Protein AF-A0A9D4N3Z1-F1 (afdb_monomer)

pLDDT: mean 86.21, std 9.45, range [45.78, 94.06]

Structure (mmCIF, N/CA/C/O backbone):
data_AF-A0A9D4N3Z1-F1
#
_entry.id   AF-A0A9D4N3Z1-F1
#
loop_
_atom_site.group_PDB
_atom_site.id
_atom_site.type_symbol
_atom_site.label_atom_id
_atom_site.label_alt_id
_atom_site.label_comp_id
_atom_site.label_asym_id
_atom_site.label_entity_id
_atom_site.label_seq_id
_atom_site.pdbx_PDB_ins_code
_atom_site.Cartn_x
_atom_site.Cartn_y
_atom_site.Cartn_z
_atom_site.occupancy
_atom_site.B_iso_or_equiv
_atom_site.auth_seq_id
_atom_site.auth_comp_id
_atom_site.auth_asym_id
_atom_site.auth_atom_id
_atom_site.pdbx_PDB_model_num
ATOM 1 N N . MET A 1 1 ? 3.192 12.511 23.320 1.00 45.78 1 MET A N 1
ATOM 2 C CA . MET A 1 1 ? 2.619 12.238 21.985 1.00 45.78 1 MET A CA 1
ATOM 3 C C . MET A 1 1 ? 2.889 10.788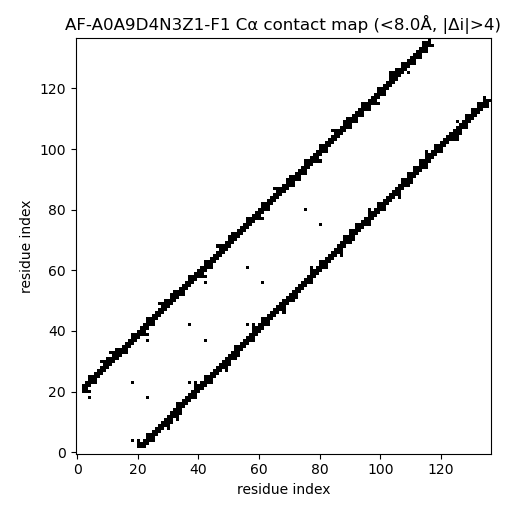 21.667 1.00 45.78 1 MET A C 1
ATOM 5 O O . MET A 1 1 ? 4.053 10.417 21.577 1.00 45.78 1 MET A O 1
ATOM 9 N N . ASP A 1 2 ? 1.847 9.969 21.579 1.00 51.03 2 ASP A N 1
ATOM 10 C CA . ASP A 1 2 ? 2.015 8.572 21.196 1.00 51.03 2 ASP A CA 1
ATOM 11 C C . ASP A 1 2 ? 2.273 8.513 19.687 1.00 51.03 2 ASP A C 1
ATOM 13 O O . ASP A 1 2 ? 1.415 8.840 18.870 1.00 51.03 2 ASP A O 1
ATOM 17 N N . LEU A 1 3 ? 3.505 8.184 19.305 1.00 69.19 3 LEU A N 1
ATOM 18 C CA . LEU A 1 3 ? 3.956 8.193 17.908 1.00 69.19 3 LEU A CA 1
ATOM 19 C C . LEU A 1 3 ? 3.616 6.875 17.177 1.00 69.19 3 LEU A C 1
ATOM 21 O O . LEU A 1 3 ? 3.980 6.698 16.010 1.00 69.19 3 LEU A O 1
ATOM 25 N N . HIS A 1 4 ? 2.924 5.957 17.861 1.00 81.50 4 HIS A N 1
ATOM 26 C CA . HIS A 1 4 ? 2.588 4.610 17.411 1.00 81.50 4 HIS A CA 1
ATOM 27 C C . HIS A 1 4 ? 1.070 4.389 17.410 1.00 81.50 4 HIS A C 1
ATOM 29 O O . HIS A 1 4 ? 0.452 4.291 18.463 1.00 81.50 4 HIS A O 1
ATOM 35 N N . GLY A 1 5 ? 0.479 4.253 16.223 1.00 82.81 5 GLY A N 1
ATOM 36 C CA . GLY A 1 5 ? -0.931 3.901 16.050 1.00 82.81 5 GLY A CA 1
ATOM 37 C C . GLY A 1 5 ? -1.104 2.424 15.698 1.00 82.81 5 GLY A C 1
ATOM 38 O O . GLY A 1 5 ? -0.552 1.955 14.697 1.00 82.81 5 GLY A O 1
ATOM 39 N N . ASN A 1 6 ? -1.876 1.687 16.498 1.00 89.94 6 ASN A N 1
ATOM 40 C CA . ASN A 1 6 ? -2.337 0.337 16.172 1.00 89.94 6 ASN A CA 1
ATOM 41 C C . ASN A 1 6 ? -3.847 0.373 15.950 1.00 89.94 6 ASN A C 1
ATOM 43 O O . ASN A 1 6 ? -4.606 0.682 16.865 1.00 89.94 6 ASN A O 1
ATOM 47 N N . HIS A 1 7 ? -4.278 0.035 14.741 1.00 89.50 7 HIS A N 1
ATOM 48 C CA . HIS A 1 7 ? -5.668 0.174 14.327 1.00 89.50 7 HIS A CA 1
ATOM 49 C C . HIS A 1 7 ? -6.176 -1.114 13.688 1.00 89.50 7 HIS A C 1
ATOM 51 O O . HIS A 1 7 ? -5.434 -1.842 13.018 1.00 89.50 7 HIS A O 1
ATOM 57 N N . GLN A 1 8 ? -7.455 -1.403 13.906 1.00 90.38 8 GLN A N 1
ATOM 58 C CA . GLN A 1 8 ? -8.118 -2.563 13.331 1.00 90.38 8 GLN A CA 1
ATOM 59 C C . GLN A 1 8 ? -9.514 -2.183 12.850 1.00 90.38 8 GLN A C 1
ATOM 61 O O . GLN A 1 8 ? -10.296 -1.602 13.597 1.00 90.38 8 GLN A O 1
ATOM 66 N N . SER A 1 9 ? -9.840 -2.583 11.625 1.00 90.06 9 SER A N 1
ATOM 67 C CA . SER A 1 9 ? -11.190 -2.514 11.069 1.00 90.06 9 SER A CA 1
ATOM 68 C C . SER A 1 9 ? -11.665 -3.929 10.772 1.00 90.06 9 SER A C 1
ATOM 70 O O . SER A 1 9 ? -10.987 -4.692 10.074 1.00 90.06 9 SER A O 1
ATOM 72 N N . ARG A 1 10 ? -12.813 -4.310 11.336 1.00 90.44 10 ARG A N 1
ATOM 73 C CA . ARG A 1 10 ? -13.373 -5.659 11.219 1.00 90.44 10 ARG A CA 1
ATOM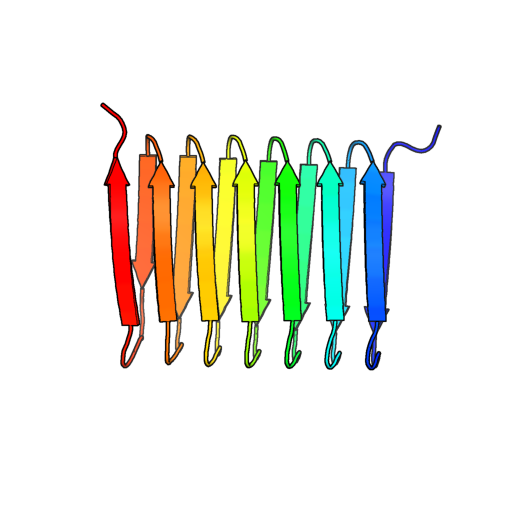 74 C C . ARG A 1 10 ? -14.857 -5.583 10.910 1.00 90.44 10 ARG A C 1
ATOM 76 O O . ARG A 1 10 ? -15.566 -4.877 11.616 1.00 90.44 10 ARG A O 1
ATOM 83 N N . ALA A 1 11 ? -15.306 -6.358 9.922 1.00 90.81 11 ALA A N 1
ATOM 84 C CA . ALA A 1 11 ? -16.724 -6.453 9.561 1.00 90.81 11 ALA A CA 1
ATOM 85 C C . ALA A 1 11 ? -17.375 -5.077 9.310 1.00 90.81 11 ALA A C 1
ATOM 87 O O . ALA A 1 11 ? -18.502 -4.826 9.724 1.00 90.81 11 ALA A O 1
ATOM 88 N N . CYS A 1 12 ? -16.637 -4.161 8.675 1.00 86.81 12 CYS A N 1
ATOM 89 C CA . CYS A 1 12 ? -17.109 -2.804 8.409 1.00 86.81 12 CYS A CA 1
ATOM 90 C C . CYS A 1 12 ? -17.726 -2.697 7.008 1.00 86.81 12 CYS A C 1
ATOM 92 O O . CYS A 1 12 ? -17.264 -3.355 6.073 1.00 86.81 12 CYS A O 1
ATOM 94 N N . GLN A 1 13 ? -18.700 -1.802 6.854 1.00 91.44 13 GLN A N 1
ATOM 95 C CA . GLN A 1 13 ? -19.284 -1.420 5.569 1.00 91.44 13 GLN A CA 1
ATOM 96 C C . GLN A 1 13 ? -19.204 0.101 5.402 1.00 91.44 13 GLN A C 1
ATOM 98 O O . GLN A 1 13 ? -19.561 0.828 6.325 1.00 91.44 13 GLN A O 1
ATOM 103 N N . GLY A 1 14 ? -18.716 0.576 4.251 1.00 90.25 14 GLY A N 1
ATOM 104 C CA . GLY A 1 14 ? -18.729 2.003 3.895 1.00 90.25 14 GLY A CA 1
ATOM 105 C C . GLY A 1 14 ? -17.880 2.898 4.804 1.00 90.25 14 GLY A C 1
ATOM 106 O O . GLY A 1 14 ? -18.270 4.021 5.108 1.00 90.25 14 GLY A O 1
ATOM 107 N N . LEU A 1 15 ? -16.748 2.390 5.292 1.00 91.50 15 LEU A N 1
ATOM 108 C CA . LEU A 1 15 ? -15.913 3.100 6.258 1.00 91.50 15 LEU A CA 1
ATOM 109 C C . LEU A 1 15 ? -14.864 3.973 5.550 1.00 91.50 15 LEU A C 1
ATOM 111 O O . LEU A 1 15 ? -14.266 3.553 4.561 1.00 91.50 15 LEU A O 1
ATOM 115 N N . VAL A 1 16 ? -14.591 5.158 6.098 1.00 93.00 16 VAL A N 1
ATOM 116 C CA . VAL A 1 16 ? -13.497 6.039 5.663 1.00 93.00 16 VAL A CA 1
ATOM 117 C C . VAL A 1 16 ? -12.606 6.344 6.860 1.00 93.00 16 VAL A C 1
ATOM 119 O O . VAL A 1 16 ? -13.102 6.751 7.908 1.00 93.00 16 VAL A O 1
ATOM 122 N N . LEU A 1 17 ? -11.297 6.126 6.725 1.00 89.62 17 LEU A N 1
ATOM 123 C CA . LEU A 1 17 ? -10.324 6.331 7.798 1.00 89.62 17 LEU A CA 1
ATOM 124 C C . LEU A 1 17 ? -9.094 7.092 7.308 1.00 89.62 17 LEU A C 1
ATOM 126 O O . LEU A 1 17 ? -8.577 6.837 6.218 1.00 89.62 17 LEU A O 1
ATOM 130 N N . GLN A 1 18 ? -8.568 7.956 8.172 1.00 92.00 18 GLN A N 1
ATOM 131 C CA . GLN A 1 18 ? -7.306 8.653 7.963 1.00 92.00 18 GLN A CA 1
ATOM 132 C C . GLN A 1 18 ? -6.454 8.566 9.228 1.00 92.00 18 GLN A C 1
ATOM 134 O O . GLN A 1 18 ? -6.935 8.846 10.324 1.00 92.00 18 GLN A O 1
ATOM 139 N N . PHE A 1 19 ? -5.180 8.204 9.075 1.00 87.44 19 PHE A N 1
ATOM 140 C CA . PHE A 1 19 ? -4.234 8.167 10.188 1.00 87.44 19 PHE A CA 1
ATOM 141 C C . PHE A 1 19 ? -2.938 8.896 9.846 1.00 87.44 19 PHE A C 1
ATOM 143 O O . PHE A 1 19 ? -2.365 8.711 8.769 1.00 87.44 19 PHE A O 1
ATOM 150 N N . ILE A 1 20 ? -2.456 9.679 10.813 1.00 88.56 20 ILE A N 1
ATOM 151 C CA . ILE A 1 20 ? -1.180 10.392 10.764 1.00 88.56 20 ILE A CA 1
ATOM 152 C C . ILE A 1 20 ? -0.398 10.023 12.026 1.00 88.56 20 ILE A C 1
ATOM 154 O O . ILE A 1 20 ? -0.851 10.272 13.139 1.00 88.56 20 ILE A O 1
ATOM 158 N N . SER A 1 21 ? 0.756 9.376 11.869 1.00 85.94 21 SER A N 1
ATOM 159 C CA . SER A 1 21 ? 1.608 8.954 12.997 1.00 85.94 21 SER A CA 1
ATOM 160 C C . SER A 1 21 ? 3.047 8.735 12.534 1.00 85.94 21 SER A C 1
ATOM 162 O O . SER A 1 21 ? 3.317 8.723 11.340 1.00 85.94 21 SER A O 1
ATOM 164 N N . VAL A 1 22 ? 4.006 8.520 13.438 1.00 88.00 22 VAL A N 1
ATOM 165 C CA . VAL A 1 22 ? 5.358 8.108 13.005 1.00 88.00 22 VAL A CA 1
ATOM 166 C C . VAL A 1 22 ? 5.339 6.654 12.560 1.00 88.00 22 VAL A C 1
ATOM 168 O O . VAL A 1 22 ? 5.944 6.300 11.546 1.00 88.00 22 VAL A O 1
ATOM 171 N N . ARG A 1 23 ? 4.617 5.802 13.288 1.00 89.38 23 ARG A N 1
ATOM 172 C CA . ARG A 1 23 ? 4.472 4.394 12.951 1.00 89.38 23 ARG A CA 1
ATOM 173 C C . ARG A 1 23 ? 3.023 3.957 13.040 1.00 89.38 23 ARG A C 1
ATOM 175 O O . ARG A 1 23 ? 2.386 4.117 14.074 1.00 89.38 23 ARG A O 1
ATOM 182 N N . THR A 1 24 ? 2.556 3.305 11.984 1.00 90.44 24 THR A N 1
ATOM 183 C CA . THR A 1 24 ? 1.212 2.732 11.928 1.00 90.44 24 THR A CA 1
ATOM 184 C C . THR A 1 24 ? 1.277 1.233 11.689 1.00 90.44 24 THR A C 1
ATOM 186 O O . THR A 1 24 ? 1.954 0.770 10.767 1.00 90.44 24 THR A O 1
ATOM 189 N N . ASN A 1 25 ? 0.537 0.465 12.483 1.00 92.00 25 ASN A N 1
ATOM 190 C CA . ASN A 1 25 ? 0.132 -0.883 12.108 1.00 92.00 25 ASN A CA 1
ATOM 191 C C . ASN A 1 25 ? -1.386 -0.894 11.958 1.00 92.00 25 ASN A C 1
ATOM 193 O O . ASN A 1 25 ? -2.104 -0.619 12.917 1.00 92.00 25 ASN A O 1
ATOM 197 N N . HIS A 1 26 ? -1.874 -1.207 10.764 1.00 90.69 26 HIS A N 1
ATOM 198 C CA . HIS A 1 26 ? -3.306 -1.244 10.501 1.00 90.69 26 HIS A CA 1
ATOM 199 C C . HIS A 1 26 ? -3.702 -2.577 9.865 1.00 90.69 26 HIS A C 1
ATOM 201 O O . HIS A 1 26 ? -3.042 -3.071 8.946 1.00 90.69 26 HIS A O 1
ATOM 207 N N . GLN A 1 27 ? -4.765 -3.184 10.391 1.00 92.12 27 GLN A N 1
ATOM 208 C CA . GLN A 1 27 ? -5.307 -4.443 9.891 1.00 92.12 27 GLN A CA 1
ATOM 209 C C . GLN A 1 27 ? -6.770 -4.283 9.496 1.00 92.12 27 GLN A C 1
ATOM 211 O O . GLN A 1 27 ? -7.604 -3.899 10.312 1.00 92.12 27 GLN A O 1
ATOM 216 N N . THR A 1 28 ? -7.086 -4.679 8.269 1.00 91.25 28 THR A N 1
ATOM 217 C CA . THR A 1 28 ? -8.450 -4.713 7.746 1.00 91.25 28 THR A CA 1
ATOM 218 C C . THR A 1 28 ? -8.874 -6.154 7.511 1.00 91.25 28 THR A C 1
ATOM 220 O O . THR A 1 28 ? -8.172 -6.917 6.834 1.00 91.25 28 THR A O 1
ATOM 223 N N . ARG A 1 29 ? -10.036 -6.543 8.043 1.00 92.69 29 ARG A N 1
ATOM 224 C CA . ARG A 1 29 ? -10.581 -7.890 7.860 1.00 92.69 29 ARG A CA 1
ATOM 225 C C . ARG A 1 29 ? -12.083 -7.877 7.600 1.00 92.69 29 ARG A C 1
ATOM 227 O O . ARG A 1 29 ? -12.835 -7.360 8.416 1.00 92.69 29 ARG A O 1
ATOM 234 N N . ALA A 1 30 ? -12.508 -8.568 6.541 1.00 90.81 30 ALA A N 1
ATOM 235 C CA . ALA A 1 30 ? -13.926 -8.735 6.210 1.00 90.81 30 ALA A CA 1
ATOM 236 C C . ALA A 1 30 ? -14.670 -7.397 6.033 1.00 90.81 30 ALA A C 1
ATOM 238 O O . ALA A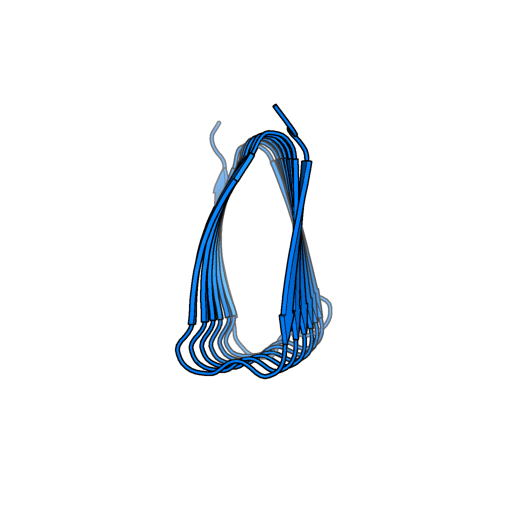 1 30 ? -15.784 -7.250 6.519 1.00 90.81 30 ALA A O 1
ATOM 239 N N . CYS A 1 31 ? -14.040 -6.411 5.389 1.00 90.88 31 CYS A N 1
ATOM 240 C CA . CYS A 1 31 ? -14.653 -5.105 5.145 1.00 90.88 31 CYS A CA 1
ATOM 241 C C . CYS A 1 31 ? -15.124 -4.962 3.694 1.00 90.88 31 CYS A C 1
ATOM 243 O O . CYS A 1 31 ? -14.500 -5.504 2.776 1.00 90.88 31 CYS A O 1
ATOM 245 N N . GLN A 1 32 ? -16.186 -4.183 3.502 1.00 92.50 32 GLN A N 1
ATOM 246 C CA . GLN A 1 32 ? -16.723 -3.807 2.196 1.00 92.50 32 GLN A CA 1
ATOM 247 C C . GLN A 1 32 ? -16.732 -2.283 2.051 1.00 92.50 32 GLN A C 1
ATOM 249 O O . GLN A 1 32 ? -17.197 -1.585 2.951 1.00 92.50 32 GLN A O 1
ATOM 254 N N . GLY A 1 33 ? -16.225 -1.761 0.933 1.00 90.44 33 GLY A N 1
ATOM 255 C CA . GLY A 1 33 ? -16.254 -0.320 0.659 1.00 90.44 33 GLY A CA 1
ATOM 256 C C . GLY A 1 33 ? -15.424 0.498 1.652 1.00 90.44 33 GLY A C 1
ATOM 257 O O . GLY A 1 33 ? -15.916 1.490 2.180 1.00 90.44 33 GLY A O 1
ATOM 258 N N . LEU A 1 34 ? -14.204 0.052 1.973 1.00 91.88 34 LEU A N 1
ATOM 259 C CA . LEU A 1 34 ? -13.305 0.792 2.865 1.00 91.88 34 LEU A CA 1
ATOM 260 C C . LEU A 1 34 ? -12.427 1.745 2.044 1.00 91.88 34 LEU A C 1
ATOM 262 O O . LEU A 1 34 ? -11.793 1.332 1.074 1.00 91.88 34 LEU A O 1
ATOM 266 N N . VAL A 1 35 ? -12.329 2.995 2.488 1.00 93.56 35 VAL A N 1
ATOM 267 C CA . VAL A 1 35 ? -11.336 3.962 2.009 1.00 93.56 35 VAL A CA 1
ATOM 268 C C . VAL A 1 35 ? -10.395 4.287 3.159 1.00 93.56 35 VAL A C 1
ATOM 270 O O . VAL A 1 35 ? -10.833 4.662 4.245 1.00 93.56 35 VAL A O 1
ATOM 273 N N . LEU A 1 36 ? -9.095 4.116 2.946 1.00 90.88 36 LEU A N 1
ATOM 274 C CA . LEU A 1 36 ? -8.101 4.314 3.992 1.00 90.88 36 LEU A CA 1
ATOM 275 C C . LEU A 1 36 ? -6.910 5.121 3.472 1.00 90.88 36 LEU A C 1
ATOM 277 O O . LEU A 1 36 ? -6.315 4.786 2.449 1.00 90.88 36 LEU A O 1
ATOM 281 N N . GLN A 1 37 ? -6.530 6.152 4.222 1.00 93.00 37 GLN A N 1
ATOM 282 C CA . GLN A 1 37 ? -5.331 6.946 3.975 1.00 93.00 37 GLN A CA 1
ATOM 283 C C . GLN A 1 37 ? -4.384 6.861 5.177 1.00 93.00 37 GLN A C 1
ATOM 285 O O . GLN A 1 37 ? -4.758 7.194 6.303 1.00 93.00 37 GLN A O 1
ATOM 290 N N . LEU A 1 38 ? -3.143 6.425 4.946 1.00 89.06 38 LEU A N 1
ATOM 291 C CA . LEU A 1 38 ? -2.103 6.353 5.977 1.00 89.06 38 LEU A CA 1
ATOM 292 C C . LEU A 1 38 ? -0.913 7.226 5.604 1.00 89.06 38 LEU A C 1
ATOM 294 O O . LEU A 1 38 ? -0.240 6.983 4.599 1.00 89.06 38 LEU A O 1
ATOM 298 N N . ILE A 1 39 ? -0.602 8.183 6.474 1.00 89.62 39 ILE A N 1
ATOM 299 C CA . ILE A 1 39 ? 0.595 9.012 6.377 1.00 89.62 39 ILE A CA 1
ATOM 300 C C . ILE A 1 39 ? 1.464 8.709 7.593 1.00 89.62 39 ILE A C 1
ATOM 302 O O . ILE A 1 39 ? 1.086 8.977 8.735 1.00 89.62 39 ILE A O 1
ATOM 306 N N . SER A 1 40 ? 2.626 8.101 7.365 1.00 87.31 40 SER A N 1
ATOM 307 C CA . SER A 1 40 ? 3.553 7.805 8.461 1.00 87.31 40 SER A CA 1
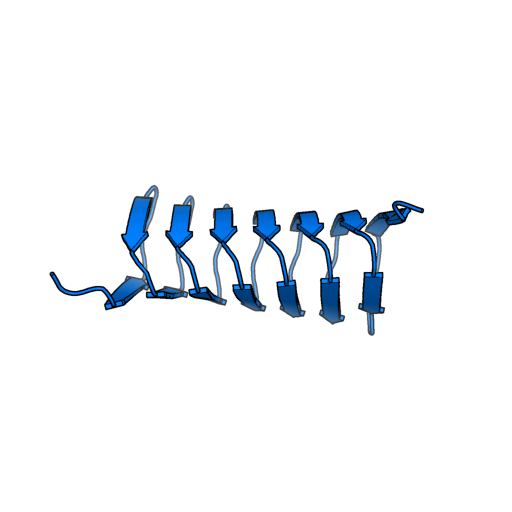ATOM 308 C C . SER A 1 40 ? 4.970 7.561 7.990 1.00 87.31 40 SER A C 1
ATOM 310 O O . SER A 1 40 ? 5.182 7.171 6.850 1.00 87.31 40 SER A O 1
ATOM 312 N N . VAL A 1 41 ? 5.963 7.684 8.870 1.00 89.88 41 VAL A N 1
ATOM 313 C CA . VAL A 1 41 ? 7.334 7.274 8.524 1.00 89.88 41 VAL A CA 1
ATOM 314 C C . VAL A 1 41 ? 7.362 5.780 8.191 1.00 89.88 41 VAL A C 1
ATOM 316 O O . VAL A 1 41 ? 7.972 5.369 7.201 1.00 89.88 41 VAL A O 1
ATOM 319 N N . ARG A 1 42 ? 6.666 4.955 8.982 1.00 90.00 42 ARG A N 1
ATOM 320 C CA . ARG A 1 42 ? 6.613 3.506 8.780 1.00 90.00 42 ARG A CA 1
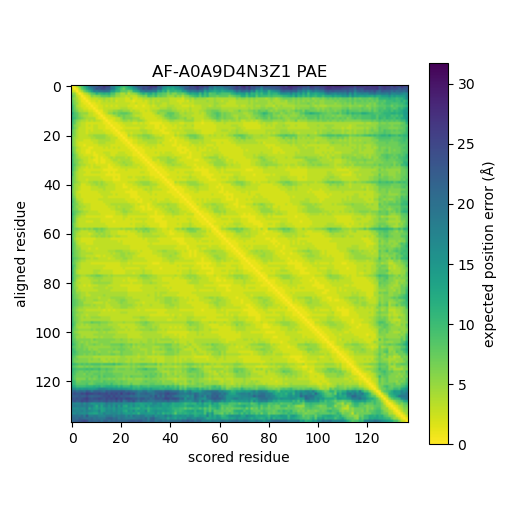ATOM 321 C C . ARG A 1 42 ? 5.201 2.950 8.894 1.00 90.00 42 ARG A C 1
ATOM 323 O O . ARG A 1 42 ? 4.620 2.965 9.976 1.00 90.00 42 ARG A O 1
ATOM 330 N N . THR A 1 43 ? 4.738 2.301 7.831 1.00 91.75 43 THR A N 1
ATOM 331 C CA . THR A 1 43 ? 3.464 1.573 7.829 1.00 91.75 43 THR A CA 1
ATOM 332 C C . THR A 1 43 ? 3.667 0.075 7.662 1.00 91.75 43 THR A C 1
ATOM 334 O O . THR A 1 43 ? 4.395 -0.378 6.776 1.00 91.75 43 THR A O 1
ATOM 337 N N . ASN A 1 44 ? 2.966 -0.703 8.486 1.00 93.56 44 ASN A N 1
ATOM 338 C CA . ASN A 1 44 ? 2.634 -2.088 8.179 1.00 93.56 44 ASN A CA 1
ATOM 339 C C . ASN A 1 44 ? 1.117 -2.197 8.018 1.00 93.56 44 ASN A C 1
ATOM 341 O O . ASN A 1 44 ? 0.375 -1.986 8.976 1.00 93.56 44 ASN A O 1
ATOM 345 N N . HIS A 1 45 ? 0.661 -2.538 6.818 1.00 91.69 45 HIS A N 1
ATOM 346 C CA . HIS A 1 45 ? -0.759 -2.694 6.532 1.00 91.69 45 HIS A CA 1
ATOM 347 C C . HIS A 1 45 ? -1.066 -4.116 6.061 1.00 91.69 45 HIS A C 1
ATOM 349 O O . HIS A 1 45 ? -0.348 -4.675 5.227 1.00 91.69 45 HIS A O 1
ATOM 355 N N . GLN A 1 46 ? -2.126 -4.711 6.607 1.00 92.81 46 GLN A N 1
ATOM 356 C CA . GLN A 1 46 ? -2.594 -6.034 6.202 1.00 92.81 46 GLN A CA 1
ATOM 357 C C . GLN A 1 46 ? -4.086 -6.013 5.884 1.00 92.81 46 GLN A C 1
ATOM 359 O O . GLN A 1 46 ? -4.898 -5.647 6.729 1.00 92.81 46 GLN A O 1
ATOM 364 N N . THR A 1 47 ? -4.440 -6.518 4.707 1.00 91.19 47 THR A N 1
ATOM 365 C CA . THR A 1 47 ? -5.824 -6.653 4.243 1.00 91.19 47 THR A CA 1
ATOM 366 C C . THR A 1 47 ? -6.170 -8.121 4.050 1.00 91.19 47 THR A C 1
ATOM 368 O O . THR A 1 47 ? -5.430 -8.863 3.393 1.00 91.19 47 THR A O 1
ATOM 371 N N . ARG A 1 48 ? -7.309 -8.560 4.597 1.00 92.75 48 ARG A N 1
ATOM 372 C CA . ARG A 1 48 ? -7.816 -9.928 4.420 1.00 92.75 48 ARG A CA 1
ATOM 373 C C . ARG A 1 48 ? -9.313 -9.955 4.137 1.00 92.75 48 ARG A C 1
ATOM 375 O O . ARG A 1 48 ? -10.078 -9.354 4.887 1.00 92.75 48 ARG A O 1
ATOM 382 N N . ALA A 1 49 ? -9.729 -10.742 3.144 1.00 90.62 49 ALA A N 1
ATOM 383 C CA . ALA A 1 49 ? -11.146 -11.003 2.865 1.00 90.62 49 ALA A CA 1
ATOM 384 C C . ALA A 1 49 ? -11.970 -9.718 2.653 1.00 90.62 49 ALA A C 1
ATOM 386 O O . ALA A 1 49 ? -13.051 -9.591 3.209 1.00 90.62 49 ALA A O 1
ATOM 387 N N . CYS A 1 50 ? -11.433 -8.729 1.933 1.00 91.44 50 CYS A N 1
ATOM 388 C CA . CYS A 1 50 ? -12.098 -7.438 1.724 1.00 91.44 50 CYS A CA 1
ATOM 389 C C . CYS A 1 50 ? -12.589 -7.273 0.283 1.00 91.44 50 CYS A C 1
ATOM 391 O O . CYS A 1 50 ? -12.033 -7.874 -0.641 1.00 91.44 50 CYS A O 1
ATOM 393 N N . GLN A 1 51 ? -13.610 -6.437 0.105 1.00 91.88 51 GLN A N 1
ATOM 394 C CA . GLN A 1 51 ? -14.179 -6.092 -1.197 1.00 91.88 51 GLN A CA 1
ATOM 395 C C . GLN A 1 51 ? -14.273 -4.571 -1.349 1.00 91.88 51 GLN A C 1
ATOM 397 O O . GLN A 1 51 ? -14.710 -3.894 -0.420 1.00 91.88 51 GLN A O 1
ATOM 402 N N . GLY A 1 52 ? -13.876 -4.031 -2.503 1.00 90.88 52 GLY A N 1
ATOM 403 C CA . GLY A 1 52 ? -13.977 -2.592 -2.770 1.00 90.88 52 GLY A CA 1
ATOM 404 C C . GLY A 1 52 ? -13.131 -1.762 -1.803 1.00 90.88 52 GLY A C 1
ATOM 405 O O . GLY A 1 52 ? -13.664 -0.926 -1.079 1.00 90.88 52 GLY A O 1
ATOM 406 N N . LEU A 1 53 ? -11.827 -2.040 -1.728 1.00 92.12 53 LEU A N 1
ATOM 407 C CA . LEU A 1 53 ? -10.904 -1.259 -0.899 1.00 92.12 53 LEU A CA 1
ATOM 408 C C . LEU A 1 53 ? -10.186 -0.230 -1.766 1.00 92.12 53 LEU A C 1
ATOM 410 O O . LEU A 1 53 ? -9.594 -0.591 -2.785 1.00 92.12 53 LEU A O 1
ATOM 414 N N . VAL A 1 54 ? -10.132 1.006 -1.286 1.00 94.06 54 VAL A N 1
ATOM 415 C CA . VAL A 1 54 ? -9.229 2.035 -1.801 1.00 94.06 54 VAL A CA 1
ATOM 416 C C . VAL A 1 54 ? -8.242 2.393 -0.702 1.00 94.06 54 VAL A C 1
ATOM 418 O O . VAL A 1 54 ? -8.637 2.728 0.414 1.00 94.06 54 VAL A O 1
ATOM 421 N N . LEU A 1 55 ? -6.951 2.295 -0.999 1.00 91.69 55 LEU A N 1
ATOM 422 C CA . LEU A 1 55 ? -5.905 2.553 -0.021 1.00 91.69 55 LEU A CA 1
ATOM 423 C C . LEU A 1 55 ? -4.823 3.467 -0.595 1.00 91.69 55 LEU A C 1
ATOM 425 O O . LEU A 1 55 ? -4.286 3.222 -1.674 1.00 91.69 55 LEU A O 1
ATOM 429 N N . GLN A 1 56 ? -4.489 4.507 0.164 1.00 93.69 56 GLN A N 1
ATOM 430 C CA . GLN A 1 56 ? -3.407 5.439 -0.134 1.00 93.69 56 GLN A CA 1
ATOM 431 C C . GLN A 1 56 ? -2.389 5.439 1.004 1.00 93.69 56 GLN A C 1
ATOM 433 O O . GLN A 1 56 ? -2.727 5.699 2.161 1.00 93.69 56 GLN A O 1
ATOM 438 N N . LEU A 1 57 ? -1.136 5.134 0.675 1.00 90.50 57 LEU A N 1
ATOM 439 C CA . LEU A 1 57 ? -0.034 5.012 1.627 1.00 90.50 57 LEU A CA 1
ATOM 440 C C . LEU A 1 57 ? 1.088 5.971 1.232 1.00 90.50 57 LEU A C 1
ATOM 442 O O . LEU A 1 57 ? 1.696 5.798 0.176 1.00 90.50 57 LEU A O 1
ATOM 446 N N . ILE A 1 58 ? 1.363 6.962 2.081 1.00 91.38 58 ILE A N 1
ATOM 447 C CA . ILE A 1 58 ? 2.472 7.907 1.905 1.00 91.38 58 ILE A CA 1
ATOM 448 C C . ILE A 1 58 ? 3.434 7.736 3.074 1.00 91.38 58 ILE A C 1
ATOM 450 O O . ILE A 1 58 ? 3.115 8.085 4.216 1.00 91.38 58 ILE A O 1
ATOM 454 N N . ASN A 1 59 ? 4.600 7.136 2.813 1.00 88.56 59 ASN A N 1
ATOM 455 C CA . ASN A 1 59 ? 5.495 6.715 3.887 1.00 88.56 59 ASN A CA 1
ATOM 456 C C . ASN A 1 59 ? 6.968 6.712 3.501 1.00 88.56 59 ASN A C 1
ATOM 458 O O . ASN A 1 59 ? 7.310 6.574 2.340 1.00 88.56 59 ASN A O 1
ATOM 462 N N . VAL A 1 60 ? 7.884 6.723 4.470 1.00 89.06 60 VAL A N 1
ATOM 463 C CA . VAL A 1 60 ? 9.290 6.404 4.155 1.00 89.06 60 VAL A CA 1
ATOM 464 C C . VAL A 1 60 ? 9.420 4.912 3.848 1.00 89.06 60 VAL A C 1
ATOM 466 O O . VAL A 1 60 ? 10.056 4.519 2.869 1.00 89.06 60 VAL A O 1
ATOM 469 N N . ARG A 1 61 ? 8.786 4.062 4.663 1.00 90.00 61 ARG A N 1
ATOM 470 C CA . ARG A 1 61 ? 8.824 2.609 4.492 1.00 90.00 61 ARG A CA 1
ATOM 471 C C . ARG A 1 61 ? 7.452 1.979 4.655 1.00 90.00 61 ARG A C 1
ATOM 473 O O . ARG A 1 61 ? 6.820 2.136 5.700 1.00 90.00 61 ARG A O 1
ATOM 480 N N . THR A 1 62 ? 7.086 1.146 3.689 1.00 91.50 62 THR A N 1
ATOM 481 C CA . THR A 1 62 ? 5.816 0.421 3.713 1.00 91.50 62 THR A CA 1
ATOM 482 C C . THR A 1 62 ? 6.022 -1.075 3.562 1.00 91.50 62 THR A C 1
ATOM 484 O O . THR A 1 62 ? 6.739 -1.536 2.674 1.00 91.50 62 THR A O 1
ATOM 487 N N . ASN A 1 63 ? 5.360 -1.842 4.427 1.00 93.44 63 ASN A N 1
ATOM 488 C CA . ASN A 1 63 ? 5.088 -3.253 4.189 1.00 93.44 63 ASN A CA 1
ATOM 489 C C . ASN A 1 63 ? 3.579 -3.430 4.048 1.00 93.44 63 ASN A C 1
ATOM 491 O O . ASN A 1 63 ? 2.835 -3.181 4.998 1.00 93.44 63 ASN A O 1
ATOM 495 N N . HIS A 1 64 ? 3.134 -3.870 2.879 1.00 91.44 64 HIS A N 1
ATOM 496 C CA . HIS A 1 64 ? 1.727 -4.113 2.609 1.00 91.44 64 HIS A CA 1
ATOM 497 C C . HIS A 1 64 ? 1.498 -5.575 2.234 1.00 91.44 64 HIS A C 1
ATOM 499 O O . HIS A 1 64 ? 2.209 -6.130 1.396 1.00 91.44 64 HIS A O 1
ATOM 505 N N . GLN A 1 65 ? 0.495 -6.203 2.844 1.00 92.44 65 GLN A N 1
ATOM 506 C CA . GLN A 1 65 ? 0.089 -7.562 2.503 1.00 92.44 65 GLN A CA 1
ATOM 507 C C . GLN A 1 65 ? -1.406 -7.646 2.241 1.00 92.44 65 GLN A C 1
ATOM 509 O O . GLN A 1 65 ? -2.220 -7.239 3.067 1.00 92.44 65 GLN A O 1
ATOM 514 N N . THR A 1 66 ? -1.747 -8.278 1.128 1.00 90.19 66 THR A N 1
ATOM 515 C CA . THR A 1 66 ? -3.119 -8.489 0.687 1.00 90.19 66 THR A CA 1
ATOM 516 C C . THR A 1 66 ? -3.401 -9.974 0.536 1.00 90.19 66 THR A C 1
ATOM 518 O O . THR A 1 66 ? -2.615 -10.701 -0.082 1.00 90.19 66 THR A O 1
ATOM 521 N N . ARG A 1 67 ? -4.541 -10.440 1.058 1.00 92.38 67 ARG A N 1
ATOM 522 C CA . ARG A 1 67 ? -4.994 -11.819 0.852 1.00 92.38 67 ARG A CA 1
ATOM 523 C C . ARG A 1 67 ? -6.500 -11.923 0.627 1.00 92.38 67 ARG A C 1
ATOM 525 O O . ARG A 1 67 ? -7.262 -11.378 1.425 1.00 92.38 67 ARG A O 1
ATOM 532 N N . ALA A 1 68 ? -6.914 -12.726 -0.355 1.00 90.75 68 ALA A N 1
ATOM 533 C CA . ALA A 1 68 ? -8.319 -13.087 -0.579 1.00 90.75 68 ALA A CA 1
ATOM 534 C C . ALA A 1 68 ? -9.220 -11.855 -0.776 1.00 90.75 68 ALA A C 1
ATOM 536 O O . ALA A 1 68 ? -10.205 -11.695 -0.065 1.00 90.75 68 ALA A O 1
ATOM 537 N N . CYS A 1 69 ? -8.843 -10.926 -1.653 1.00 90.25 69 CYS A N 1
ATOM 538 C CA . CYS A 1 69 ? -9.538 -9.644 -1.799 1.00 90.25 69 CYS A CA 1
ATOM 539 C C . CYS A 1 69 ? -10.009 -9.389 -3.233 1.00 90.25 69 CYS A C 1
ATOM 541 O O . CYS A 1 69 ? -9.392 -9.868 -4.183 1.00 90.25 69 CYS A O 1
ATOM 543 N N . HIS A 1 70 ? -11.077 -8.603 -3.373 1.00 92.19 70 HIS A N 1
ATOM 544 C CA . HIS A 1 70 ? -11.695 -8.285 -4.661 1.00 92.19 70 HIS A CA 1
ATOM 545 C C . HIS A 1 70 ? -11.862 -6.773 -4.827 1.00 92.19 70 HIS A C 1
ATOM 547 O O . HIS A 1 70 ? -12.289 -6.104 -3.887 1.00 92.19 70 HIS A O 1
ATOM 553 N N . GLY A 1 71 ? -11.558 -6.240 -6.011 1.00 90.94 71 GLY A N 1
ATOM 554 C CA . GLY A 1 71 ? -11.741 -4.817 -6.313 1.00 90.94 71 GLY A CA 1
ATOM 555 C C . GLY A 1 71 ? -10.882 -3.937 -5.408 1.00 90.94 71 GLY A C 1
ATOM 556 O O . GLY A 1 71 ? -11.396 -3.205 -4.564 1.00 90.94 71 GLY A O 1
ATOM 557 N N . LEU A 1 72 ? -9.567 -4.080 -5.530 1.00 90.88 72 LEU A N 1
ATOM 558 C CA . LEU A 1 72 ? -8.605 -3.323 -4.742 1.00 90.88 72 LEU A CA 1
ATOM 559 C C . LEU A 1 72 ? -7.950 -2.253 -5.601 1.00 90.88 72 LEU A C 1
ATOM 561 O O . LEU A 1 72 ? -7.387 -2.566 -6.646 1.00 90.88 72 LEU A O 1
ATOM 565 N N . VAL A 1 73 ? -7.941 -1.021 -5.109 1.00 93.69 73 VAL A N 1
ATOM 566 C CA . VAL A 1 73 ? -7.154 0.073 -5.675 1.00 93.69 73 VAL A CA 1
ATOM 567 C C . VAL A 1 73 ? -6.150 0.519 -4.630 1.00 93.69 73 VAL A C 1
ATOM 569 O O . VAL A 1 73 ? -6.518 0.868 -3.506 1.00 93.69 73 VAL A O 1
ATOM 572 N N . LEU A 1 74 ? -4.872 0.480 -4.985 1.00 90.88 74 LEU A N 1
ATOM 573 C CA . LEU A 1 74 ? -3.795 0.790 -4.066 1.00 90.88 74 LEU A CA 1
ATOM 574 C C . LEU A 1 74 ? -2.803 1.759 -4.693 1.00 90.88 74 LEU A C 1
ATOM 576 O O . LEU A 1 74 ? -2.231 1.483 -5.745 1.00 90.88 74 LEU A O 1
ATOM 580 N N . GLN A 1 75 ? -2.561 2.859 -3.989 1.00 93.31 75 GLN A N 1
ATOM 581 C CA . GLN A 1 75 ? -1.534 3.831 -4.321 1.00 93.31 75 GLN A CA 1
ATOM 582 C C . GLN A 1 75 ? -0.503 3.872 -3.196 1.00 93.31 75 GLN A C 1
ATOM 584 O O . GLN A 1 75 ? -0.829 4.146 -2.038 1.00 93.31 75 GLN A O 1
ATOM 589 N N . LEU A 1 76 ? 0.750 3.586 -3.535 1.00 90.00 76 LEU A N 1
ATOM 590 C CA . LEU A 1 76 ? 1.871 3.632 -2.603 1.00 90.00 76 LEU A CA 1
ATOM 591 C C . LEU A 1 76 ? 2.911 4.631 -3.080 1.00 90.00 76 LEU A C 1
ATOM 593 O O . LEU A 1 76 ? 3.458 4.491 -4.171 1.00 90.00 76 LEU A O 1
ATOM 597 N N . ILE A 1 77 ? 3.242 5.576 -2.210 1.00 91.56 77 ILE A N 1
ATOM 598 C CA . ILE A 1 77 ? 4.341 6.515 -2.395 1.00 91.56 77 ILE A CA 1
ATOM 599 C C . ILE A 1 77 ? 5.303 6.302 -1.235 1.00 91.56 77 ILE A C 1
ATOM 601 O O . ILE A 1 77 ? 4.956 6.550 -0.077 1.00 91.56 77 ILE A O 1
ATOM 605 N N . SER A 1 78 ? 6.504 5.789 -1.517 1.00 89.6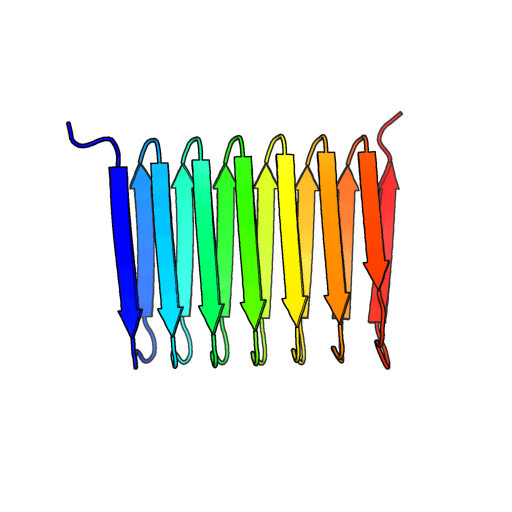9 78 SER A N 1
ATOM 606 C CA . SER A 1 78 ? 7.489 5.589 -0.451 1.00 89.69 78 SER A CA 1
ATOM 607 C C . SER A 1 78 ? 8.937 5.508 -0.888 1.00 89.69 78 SER A C 1
ATOM 609 O O . SER A 1 78 ? 9.224 5.141 -2.013 1.00 89.69 78 SER A O 1
ATOM 611 N N . VAL A 1 79 ? 9.890 5.712 0.020 1.00 90.44 79 VAL A N 1
ATOM 612 C CA . VAL A 1 79 ? 11.302 5.422 -0.297 1.00 90.44 79 VAL A CA 1
ATOM 613 C C . VAL A 1 79 ? 11.510 3.921 -0.507 1.00 90.44 79 VAL A C 1
ATOM 615 O O . VAL A 1 79 ? 12.208 3.511 -1.432 1.00 90.44 79 VAL A O 1
ATOM 618 N N . ARG A 1 80 ? 10.888 3.080 0.327 1.00 90.88 80 ARG A N 1
ATOM 619 C CA . ARG A 1 80 ? 10.964 1.622 0.187 1.00 90.88 80 ARG A CA 1
ATOM 620 C C . ARG A 1 80 ? 9.612 0.954 0.397 1.00 90.88 80 ARG A C 1
ATOM 622 O O . ARG A 1 80 ? 9.058 1.021 1.498 1.00 90.88 80 ARG A O 1
ATOM 629 N N . THR A 1 81 ? 9.179 0.176 -0.591 1.00 90.50 81 THR A N 1
ATOM 630 C CA . THR A 1 81 ? 8.007 -0.701 -0.482 1.00 90.50 81 THR A CA 1
ATOM 631 C C . THR A 1 81 ? 8.379 -2.178 -0.522 1.00 90.50 81 THR A C 1
ATOM 633 O O . THR A 1 81 ? 9.118 -2.631 -1.393 1.00 90.50 81 THR A O 1
ATOM 636 N N . ASN A 1 82 ? 7.774 -2.950 0.381 1.00 93.25 82 ASN A N 1
ATOM 637 C CA . ASN A 1 82 ? 7.547 -4.377 0.186 1.00 93.25 82 ASN A CA 1
ATOM 638 C C . ASN A 1 82 ? 6.041 -4.629 0.084 1.00 93.25 82 ASN A C 1
ATOM 640 O O . ASN A 1 82 ? 5.301 -4.343 1.027 1.00 93.25 82 ASN A O 1
ATOM 644 N N . HIS A 1 83 ? 5.592 -5.188 -1.033 1.00 89.62 83 HIS A N 1
ATOM 645 C CA . HIS A 1 83 ? 4.185 -5.488 -1.256 1.00 89.62 83 HIS A CA 1
ATOM 646 C C . HIS A 1 83 ? 4.000 -6.954 -1.656 1.00 89.62 83 HIS A C 1
ATOM 648 O O . HIS A 1 83 ? 4.718 -7.480 -2.505 1.00 89.62 83 HIS A O 1
ATOM 654 N N . GLN A 1 84 ? 3.042 -7.631 -1.024 1.00 90.62 84 GLN A N 1
ATOM 655 C CA . GLN A 1 84 ? 2.704 -9.018 -1.333 1.00 90.62 84 GLN A CA 1
ATOM 656 C C . GLN A 1 84 ? 1.200 -9.186 -1.529 1.00 90.62 84 GLN A C 1
ATOM 658 O O . GLN A 1 84 ? 0.419 -8.849 -0.637 1.00 90.62 84 GLN A O 1
ATOM 663 N N . THR A 1 85 ? 0.821 -9.820 -2.635 1.00 88.38 85 THR A N 1
ATOM 664 C CA . THR A 1 85 ? -0.575 -10.106 -2.982 1.00 88.38 85 THR A CA 1
ATOM 665 C C . THR A 1 85 ? -0.785 -11.597 -3.190 1.00 88.38 85 THR A C 1
ATOM 667 O O . THR A 1 85 ? -0.005 -12.269 -3.874 1.00 88.38 85 THR A O 1
ATOM 670 N N . ARG A 1 86 ? -1.848 -12.138 -2.585 1.00 89.88 86 ARG A N 1
ATOM 671 C CA . ARG A 1 86 ? -2.249 -13.543 -2.733 1.00 89.88 86 ARG A CA 1
ATOM 672 C C . ARG A 1 86 ? -3.752 -13.673 -2.933 1.00 89.88 86 ARG A C 1
ATOM 674 O O . ARG A 1 86 ? -4.506 -13.085 -2.160 1.00 89.88 86 ARG A O 1
ATOM 681 N N . GLU A 1 87 ? -4.177 -14.511 -3.875 1.00 89.06 87 GLU A N 1
ATOM 682 C CA . GLU A 1 87 ? -5.594 -14.857 -4.074 1.00 89.06 87 GLU A CA 1
ATOM 683 C C . GLU A 1 87 ? -6.470 -13.601 -4.256 1.00 89.06 87 GLU A C 1
ATOM 685 O O . GLU A 1 87 ? -7.392 -13.367 -3.481 1.00 89.06 87 GLU A O 1
ATOM 690 N N . CYS A 1 88 ? -6.121 -12.702 -5.179 1.00 87.12 88 CYS A N 1
ATOM 691 C CA . CYS A 1 88 ? -6.848 -11.441 -5.371 1.00 87.12 88 CYS A CA 1
ATOM 692 C C . CYS A 1 88 ? -7.403 -11.302 -6.789 1.00 87.12 88 CYS A C 1
ATOM 694 O O . CYS A 1 88 ? -6.805 -11.789 -7.749 1.00 87.12 88 CYS A O 1
ATOM 696 N N . GLN A 1 89 ? -8.529 -10.606 -6.918 1.00 89.56 89 GLN A N 1
ATOM 697 C CA . GLN A 1 89 ? -9.170 -10.324 -8.202 1.00 89.56 89 GLN A CA 1
ATOM 698 C C . GLN A 1 89 ? -9.408 -8.822 -8.369 1.00 89.56 89 GLN A C 1
ATOM 700 O O . GLN A 1 89 ? -9.893 -8.169 -7.445 1.00 89.56 89 GLN A O 1
ATOM 705 N N . GLY A 1 90 ? -9.084 -8.278 -9.543 1.00 88.19 90 GLY A N 1
ATOM 706 C CA . GLY A 1 90 ? -9.273 -6.855 -9.839 1.00 88.19 90 GLY A CA 1
ATOM 707 C C . GLY A 1 90 ? -8.419 -5.970 -8.933 1.00 88.19 90 GLY A C 1
ATOM 708 O O . GLY A 1 90 ? -8.957 -5.167 -8.174 1.00 88.19 90 GLY A O 1
ATOM 709 N N . LEU A 1 91 ? -7.099 -6.176 -8.956 1.00 87.50 91 LEU A N 1
ATOM 710 C CA . LEU A 1 91 ? -6.148 -5.328 -8.234 1.00 87.50 91 LEU A CA 1
ATOM 711 C C . LEU A 1 91 ? -5.555 -4.310 -9.205 1.00 87.50 91 LEU A C 1
ATOM 713 O O . LEU A 1 91 ? -4.907 -4.688 -10.179 1.00 87.50 91 LEU A O 1
ATOM 717 N N . VAL A 1 92 ? -5.714 -3.035 -8.875 1.00 90.44 92 VAL A N 1
ATOM 718 C CA . VAL A 1 92 ? -4.997 -1.922 -9.493 1.00 90.44 92 VAL A CA 1
ATOM 719 C C . VAL A 1 92 ? -3.970 -1.418 -8.490 1.00 90.44 92 VAL A C 1
ATOM 721 O O . VAL A 1 92 ? -4.321 -1.016 -7.379 1.00 90.44 92 VAL A O 1
ATOM 724 N N . LEU A 1 93 ? -2.698 -1.465 -8.870 1.00 87.94 93 LEU A N 1
ATOM 725 C CA . LEU A 1 93 ? -1.582 -1.048 -8.036 1.00 87.94 93 LEU A CA 1
ATOM 726 C C . LEU A 1 93 ? -0.765 0.016 -8.758 1.00 87.94 93 LEU A C 1
ATOM 728 O O . LEU A 1 93 ? -0.170 -0.257 -9.797 1.00 87.94 93 LEU A O 1
ATOM 732 N N . GLN A 1 94 ? -0.689 1.198 -8.159 1.00 90.69 94 GLN A N 1
ATOM 733 C CA . GLN A 1 94 ? 0.243 2.239 -8.555 1.00 90.69 94 GLN A CA 1
ATOM 734 C C . GLN A 1 94 ? 1.300 2.395 -7.470 1.00 90.69 94 GLN A C 1
ATOM 736 O O . GLN A 1 94 ? 0.985 2.648 -6.302 1.00 90.69 94 GLN A O 1
ATOM 741 N N . LEU A 1 95 ? 2.560 2.256 -7.861 1.00 87.44 95 LEU A N 1
ATOM 742 C CA . LEU A 1 95 ? 3.677 2.378 -6.952 1.00 87.44 95 LEU A CA 1
ATOM 743 C C . LEU A 1 95 ? 4.686 3.411 -7.432 1.00 87.44 95 LEU A C 1
ATOM 745 O O . LEU A 1 95 ? 5.196 3.329 -8.545 1.00 87.44 95 LEU A O 1
ATOM 74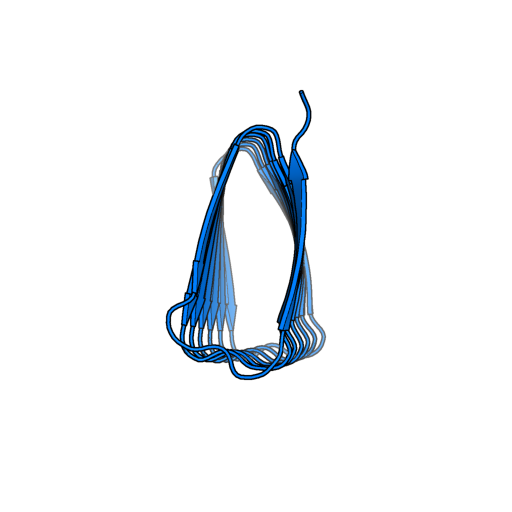9 N N . ILE A 1 96 ? 5.026 4.332 -6.541 1.00 89.25 96 ILE A N 1
ATOM 750 C CA . ILE A 1 96 ? 6.107 5.293 -6.719 1.00 89.25 96 ILE A CA 1
ATOM 751 C C . ILE A 1 96 ? 7.094 5.053 -5.584 1.00 89.25 96 ILE A C 1
ATOM 753 O O . ILE A 1 96 ? 6.777 5.284 -4.410 1.00 89.25 96 ILE A O 1
ATOM 757 N N . SER A 1 97 ? 8.274 4.522 -5.904 1.00 87.25 97 SER A N 1
ATOM 758 C CA . SER A 1 97 ? 9.262 4.224 -4.874 1.00 87.25 97 SER A CA 1
ATOM 759 C C . SER A 1 97 ? 10.697 4.199 -5.351 1.00 87.25 97 SER A C 1
ATOM 761 O O . SER A 1 97 ? 10.965 3.743 -6.444 1.00 87.25 97 SER A O 1
ATOM 763 N N . VAL A 1 98 ? 11.659 4.582 -4.506 1.00 88.19 98 VAL A N 1
ATOM 764 C CA . VAL A 1 98 ? 13.078 4.370 -4.846 1.00 88.19 98 VAL A CA 1
ATOM 765 C C . VAL A 1 98 ? 13.367 2.874 -4.970 1.00 88.19 98 VAL A C 1
ATOM 767 O O . VAL A 1 98 ? 14.006 2.447 -5.928 1.00 88.19 98 VAL A O 1
ATOM 770 N N . LYS A 1 99 ? 12.876 2.061 -4.022 1.00 87.75 99 LYS A N 1
ATOM 771 C CA . LYS A 1 99 ? 13.075 0.609 -4.036 1.00 87.75 99 LYS A CA 1
ATOM 772 C C . LYS A 1 99 ? 11.798 -0.170 -3.760 1.00 87.75 99 LYS A C 1
ATOM 774 O O . LYS A 1 99 ? 11.222 -0.082 -2.672 1.00 87.75 99 LYS A O 1
ATOM 779 N N . THR A 1 100 ? 11.494 -1.079 -4.673 1.00 87.44 100 THR A N 1
ATOM 780 C CA . THR A 1 100 ? 10.314 -1.935 -4.625 1.00 87.44 100 THR A CA 1
ATOM 781 C C . THR A 1 100 ? 10.688 -3.404 -4.589 1.00 87.44 100 THR A C 1
ATOM 783 O O . THR A 1 100 ? 11.466 -3.877 -5.413 1.00 87.44 100 THR A O 1
ATOM 786 N N . ASN A 1 101 ? 10.055 -4.150 -3.686 1.00 90.44 101 ASN A N 1
ATOM 787 C CA . ASN A 1 101 ? 9.904 -5.594 -3.821 1.00 90.44 101 ASN A CA 1
ATOM 788 C C . ASN A 1 101 ? 8.414 -5.93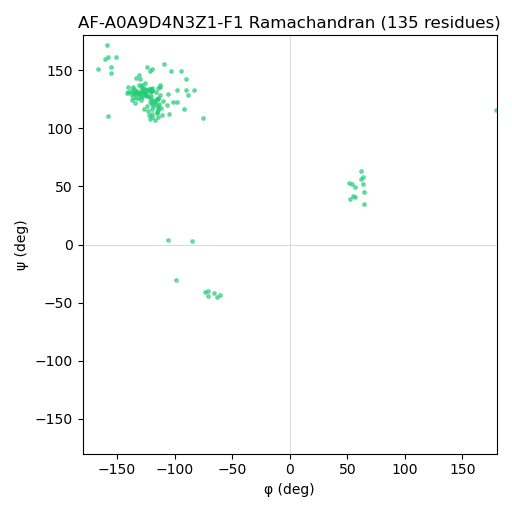3 -3.889 1.00 90.44 101 ASN A C 1
ATOM 790 O O . ASN A 1 101 ? 7.678 -5.683 -2.929 1.00 90.44 101 ASN A O 1
ATOM 794 N N . HIS A 1 102 ? 7.978 -6.526 -4.994 1.00 86.75 102 HIS A N 1
ATOM 795 C CA . HIS A 1 102 ? 6.602 -6.951 -5.195 1.00 86.75 102 HIS A CA 1
ATOM 796 C C . HIS A 1 102 ? 6.514 -8.442 -5.498 1.00 86.75 102 HIS A C 1
ATOM 798 O O . HIS A 1 102 ? 7.250 -8.966 -6.333 1.00 86.75 102 HIS A O 1
ATOM 804 N N . GLN A 1 103 ? 5.590 -9.130 -4.829 1.00 88.75 103 GLN A N 1
ATOM 805 C CA . GLN A 1 103 ? 5.310 -10.538 -5.091 1.00 88.75 103 GLN A CA 1
ATOM 806 C C . GLN A 1 103 ? 3.816 -10.784 -5.252 1.00 88.75 103 GLN A C 1
ATOM 808 O O . GLN A 1 103 ? 3.031 -10.440 -4.366 1.00 88.75 103 GLN A O 1
ATOM 813 N N . THR A 1 104 ? 3.445 -11.485 -6.321 1.00 86.06 104 THR A N 1
ATOM 814 C CA . THR A 1 104 ? 2.057 -11.863 -6.589 1.00 86.06 104 THR A CA 1
ATOM 815 C C . THR A 1 104 ? 1.888 -13.363 -6.795 1.00 86.06 104 THR A C 1
ATOM 817 O O . THR A 1 104 ? 2.691 -14.031 -7.454 1.00 86.06 104 THR A O 1
ATOM 820 N N . ARG A 1 105 ? 0.810 -13.920 -6.233 1.00 87.88 105 ARG A N 1
ATOM 821 C CA . ARG A 1 105 ? 0.445 -15.333 -6.382 1.00 87.88 105 ARG A CA 1
ATOM 822 C C . ARG A 1 105 ? -1.063 -15.504 -6.543 1.00 87.88 105 ARG A C 1
ATOM 824 O O . ARG A 1 105 ? -1.819 -14.993 -5.722 1.00 87.88 105 ARG A O 1
ATOM 831 N N . ALA A 1 106 ? -1.462 -16.284 -7.548 1.00 85.06 106 ALA A N 1
ATOM 832 C CA . ALA A 1 106 ? -2.848 -16.662 -7.825 1.00 85.06 106 ALA A CA 1
ATOM 833 C C . ALA A 1 106 ? -3.781 -15.443 -7.874 1.00 85.06 106 ALA A C 1
ATOM 835 O O . ALA A 1 106 ? -4.750 -15.347 -7.130 1.00 85.06 106 ALA A O 1
ATOM 836 N N . CYS A 1 107 ? -3.429 -14.453 -8.694 1.00 84.44 107 CYS A N 1
ATOM 837 C CA . CYS A 1 107 ? -4.242 -13.249 -8.849 1.00 84.44 107 CYS A CA 1
ATOM 838 C C . CYS A 1 107 ? -4.711 -13.068 -10.294 1.00 84.44 107 CYS A C 1
ATOM 840 O O . CYS A 1 107 ? -4.044 -13.494 -11.239 1.00 84.44 107 CYS A O 1
ATOM 842 N N . HIS A 1 108 ? -5.867 -12.432 -10.455 1.00 85.44 108 HIS A N 1
ATOM 843 C CA . HIS A 1 108 ? -6.536 -12.224 -11.739 1.00 85.44 108 HIS A CA 1
ATOM 844 C C . HIS A 1 108 ? -6.918 -10.754 -11.914 1.00 85.44 108 HIS A C 1
ATOM 846 O O . HIS A 1 108 ? -7.324 -10.109 -10.949 1.00 85.44 108 HIS A O 1
ATOM 852 N N . GLY A 1 109 ? -6.811 -10.229 -13.139 1.00 85.25 109 GLY A N 1
ATOM 853 C CA . GLY A 1 109 ? -7.136 -8.829 -13.423 1.00 85.25 109 GLY A CA 1
ATOM 854 C C . GLY A 1 109 ? -6.202 -7.878 -12.680 1.00 85.25 109 GLY A C 1
ATOM 855 O O . GLY A 1 109 ? -6.661 -7.034 -11.914 1.00 85.25 109 GLY A O 1
ATOM 856 N N . LEU A 1 110 ? -4.893 -8.092 -12.833 1.00 83.19 110 LEU A N 1
ATOM 857 C CA . LEU A 1 110 ? -3.871 -7.229 -12.245 1.00 83.19 110 LEU A CA 1
ATOM 858 C C . LEU A 1 110 ? -3.538 -6.093 -13.209 1.00 83.19 110 LEU A C 1
ATOM 860 O O . LEU A 1 110 ? -3.174 -6.353 -14.353 1.00 83.19 110 LEU A O 1
ATOM 864 N N . VAL A 1 111 ? -3.583 -4.860 -12.727 1.00 88.00 111 VAL A N 1
ATOM 865 C CA . VAL A 1 111 ? -3.000 -3.707 -13.416 1.00 88.00 111 VAL A CA 1
ATOM 866 C C . VAL A 1 111 ? -1.942 -3.128 -12.498 1.00 88.00 111 VAL A C 1
ATOM 868 O O . VAL A 1 111 ? -2.251 -2.707 -11.383 1.00 88.00 111 VAL A O 1
ATOM 871 N N . LEU A 1 112 ? -0.691 -3.163 -12.943 1.00 86.00 112 LEU A N 1
ATOM 872 C CA . LEU A 1 112 ? 0.459 -2.748 -12.155 1.00 86.00 112 LEU A CA 1
ATOM 873 C C . LEU A 1 112 ? 1.180 -1.610 -12.881 1.00 86.00 112 LEU A C 1
ATOM 875 O O . LEU A 1 112 ? 1.522 -1.726 -14.057 1.00 86.00 112 LEU A O 1
ATOM 879 N N . GLN A 1 113 ? 1.423 -0.513 -12.174 1.00 87.81 113 GLN A N 1
ATOM 880 C CA . GLN A 1 113 ? 2.236 0.594 -12.656 1.00 87.81 113 GLN A CA 1
ATOM 881 C C . GLN A 1 113 ? 3.296 0.926 -11.616 1.00 87.81 113 GLN A C 1
ATOM 883 O O . GLN A 1 113 ? 2.976 1.185 -10.452 1.00 87.81 113 GLN A O 1
ATOM 888 N N . TRP A 1 114 ? 4.549 0.956 -12.053 1.00 84.75 114 TRP A N 1
ATOM 889 C CA . TRP A 1 114 ? 5.700 1.189 -11.195 1.00 84.75 114 TRP A CA 1
ATOM 890 C C . TRP A 1 114 ? 6.526 2.338 -11.738 1.00 84.75 114 TRP A C 1
ATOM 892 O O . TRP A 1 114 ? 6.887 2.361 -12.913 1.00 84.75 114 TRP A O 1
ATOM 902 N N . ILE A 1 115 ? 6.861 3.261 -10.849 1.00 86.88 115 ILE A N 1
ATOM 903 C CA . ILE A 1 115 ? 7.861 4.293 -11.074 1.00 86.88 115 ILE A CA 1
ATOM 904 C C . ILE A 1 115 ? 8.899 4.106 -9.978 1.00 86.88 115 ILE A C 1
ATOM 906 O O . ILE A 1 115 ? 8.614 4.341 -8.797 1.00 86.88 115 ILE A O 1
ATOM 910 N N . SER A 1 116 ? 10.078 3.610 -10.346 1.00 84.06 116 SER A N 1
ATOM 911 C CA . SER A 1 116 ? 11.111 3.317 -9.358 1.00 84.06 116 SER A CA 1
ATOM 912 C C . SER A 1 116 ? 12.519 3.323 -9.901 1.00 84.06 116 SER A C 1
ATOM 914 O O . SER A 1 116 ? 12.727 2.930 -11.037 1.00 84.06 116 SER A O 1
ATOM 916 N N . VAL A 1 117 ? 13.492 3.623 -9.043 1.00 85.88 117 VAL A N 1
ATOM 917 C CA . VAL A 1 117 ? 14.910 3.417 -9.378 1.00 85.88 117 VAL A CA 1
ATOM 918 C C . VAL A 1 117 ? 15.235 1.921 -9.412 1.00 85.88 117 VAL A C 1
ATOM 920 O O . VAL A 1 117 ? 15.955 1.449 -10.283 1.00 85.88 117 VAL A O 1
ATOM 923 N N . TRP A 1 118 ? 14.682 1.142 -8.474 1.00 84.06 118 TRP A N 1
ATOM 924 C CA . TRP A 1 118 ? 14.889 -0.304 -8.422 1.00 84.06 118 TRP A CA 1
ATOM 925 C C . TRP A 1 118 ? 13.600 -1.072 -8.143 1.00 84.06 118 TRP A C 1
ATOM 927 O O . TRP A 1 118 ? 12.972 -0.879 -7.096 1.00 84.06 118 TRP A O 1
ATOM 937 N N . THR A 1 119 ? 13.286 -2.048 -8.998 1.00 84.38 119 THR A N 1
ATOM 938 C CA . THR A 1 119 ? 12.167 -2.977 -8.798 1.00 84.38 119 THR A CA 1
ATOM 939 C C . THR A 1 119 ? 12.616 -4.432 -8.854 1.00 84.38 119 THR A C 1
ATOM 941 O O . THR A 1 119 ? 13.328 -4.864 -9.752 1.00 84.38 119 THR A O 1
ATOM 944 N N . ASN A 1 120 ? 12.162 -5.211 -7.872 1.00 87.12 120 ASN A N 1
ATOM 945 C CA . ASN A 1 120 ? 12.146 -6.666 -7.926 1.00 87.12 120 ASN A CA 1
ATOM 946 C C . ASN A 1 120 ? 10.689 -7.136 -7.932 1.00 87.12 120 ASN A C 1
ATOM 948 O O . ASN A 1 120 ? 9.990 -7.013 -6.922 1.00 87.12 120 ASN A O 1
ATOM 952 N N . HIS A 1 121 ? 10.247 -7.662 -9.071 1.00 83.44 121 HIS A N 1
ATOM 953 C CA . HIS A 1 121 ? 8.893 -8.153 -9.276 1.00 83.44 121 HIS A CA 1
ATOM 954 C C . HIS A 1 121 ? 8.891 -9.670 -9.496 1.00 83.44 121 HIS A C 1
ATOM 956 O O . HIS A 1 121 ? 9.559 -10.178 -10.393 1.00 83.44 121 HIS A O 1
ATOM 962 N N . GLN A 1 122 ? 8.107 -10.407 -8.705 1.00 83.88 122 GLN A N 1
ATOM 963 C CA . GLN A 1 122 ? 7.921 -11.849 -8.877 1.00 83.88 122 GLN A CA 1
ATOM 964 C C . GLN A 1 122 ? 6.442 -12.203 -8.979 1.00 83.88 122 GLN A C 1
ATOM 966 O O . GLN A 1 122 ? 5.644 -11.852 -8.110 1.00 83.88 122 GLN A O 1
ATOM 971 N N . THR A 1 123 ? 6.085 -12.991 -9.992 1.00 79.31 123 THR A N 1
ATOM 972 C CA . THR A 1 123 ? 4.719 -13.491 -10.166 1.00 79.31 123 THR A CA 1
ATOM 973 C C . THR A 1 123 ? 4.738 -14.995 -10.366 1.00 79.31 123 THR A C 1
ATOM 975 O O . THR A 1 123 ? 5.440 -15.497 -11.236 1.00 79.31 123 THR A O 1
ATOM 978 N N . ARG A 1 124 ? 4.000 -15.731 -9.524 1.00 74.88 124 ARG A N 1
ATOM 979 C CA . ARG A 1 124 ? 4.023 -17.204 -9.542 1.00 74.88 124 ARG A CA 1
ATOM 980 C C . ARG A 1 124 ? 2.850 -17.825 -10.304 1.00 74.88 124 ARG A C 1
ATOM 982 O O . ARG A 1 124 ? 3.016 -18.901 -10.855 1.00 74.88 124 ARG A O 1
ATOM 989 N N . VAL A 1 125 ? 1.683 -17.176 -10.328 1.00 64.25 125 VAL A N 1
ATOM 990 C CA . VAL A 1 125 ? 0.490 -17.591 -11.093 1.00 64.25 125 VAL A CA 1
ATOM 991 C C . VAL A 1 125 ? -0.385 -16.347 -11.286 1.00 64.25 125 VAL A C 1
ATOM 993 O O . VAL A 1 125 ? -0.938 -15.845 -10.305 1.00 64.25 125 VAL A O 1
ATOM 996 N N . SER A 1 126 ? -0.502 -15.829 -12.507 1.00 61.75 126 SER A N 1
ATOM 997 C CA . SER A 1 126 ? -1.421 -14.733 -12.853 1.00 61.75 126 SER A CA 1
ATOM 998 C C . SER A 1 126 ? -2.022 -14.985 -14.226 1.00 61.75 126 SER A C 1
ATOM 1000 O O . SER A 1 126 ? -1.279 -15.293 -15.154 1.00 61.75 126 SER A O 1
ATOM 1002 N N . ARG A 1 127 ? -3.348 -14.884 -14.363 1.00 55.09 127 ARG A N 1
ATOM 1003 C CA . ARG A 1 127 ? -4.037 -15.356 -15.579 1.00 55.09 127 ARG A CA 1
ATOM 1004 C C . ARG A 1 127 ? -4.526 -14.268 -16.533 1.00 55.09 127 ARG A C 1
ATOM 1006 O O . ARG A 1 127 ? -5.159 -14.645 -17.497 1.00 55.09 127 ARG A O 1
ATOM 1013 N N . LEU A 1 128 ? -4.243 -12.987 -16.272 1.00 57.91 128 LEU A N 1
ATOM 1014 C CA . LEU A 1 128 ? -4.416 -11.809 -17.148 1.00 57.91 128 LEU A CA 1
ATOM 1015 C C . LEU A 1 128 ? -3.958 -10.583 -16.335 1.00 57.91 128 LEU A C 1
ATOM 1017 O O . LEU A 1 128 ? -4.551 -10.293 -1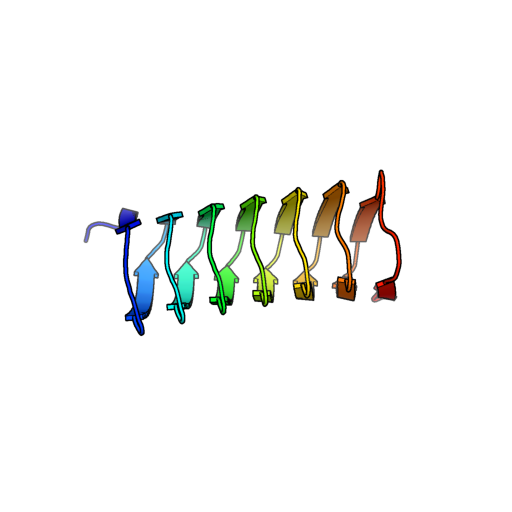5.290 1.00 57.91 128 LEU A O 1
ATOM 1021 N N . GLY A 1 129 ? -2.899 -9.898 -16.762 1.00 59.91 129 GLY A N 1
ATOM 1022 C CA . GLY A 1 129 ? -2.457 -8.660 -16.126 1.00 59.91 129 GLY A CA 1
ATOM 1023 C C . GLY A 1 129 ? -1.441 -7.890 -16.961 1.00 59.91 129 GLY A C 1
ATOM 1024 O O . GLY A 1 129 ? -0.707 -8.490 -17.742 1.00 59.91 129 GLY A O 1
ATOM 1025 N N . THR A 1 130 ? -1.427 -6.570 -16.800 1.00 64.12 130 THR A N 1
ATOM 1026 C CA . THR A 1 130 ? -0.496 -5.648 -17.462 1.00 64.12 130 THR A CA 1
ATOM 1027 C C . THR A 1 130 ? 0.432 -5.028 -16.417 1.00 64.12 130 THR A C 1
ATOM 1029 O O . THR A 1 130 ? -0.013 -4.670 -15.326 1.00 64.12 130 THR A O 1
ATOM 1032 N N . SER A 1 131 ? 1.729 -4.935 -16.728 1.00 68.06 131 SER A N 1
ATOM 1033 C CA . SER A 1 131 ? 2.724 -4.234 -15.902 1.00 68.06 131 SER A CA 1
ATOM 1034 C C . SER A 1 131 ? 3.441 -3.207 -16.763 1.00 68.06 131 SER A C 1
ATOM 1036 O O . SER A 1 131 ? 3.917 -3.552 -17.844 1.00 68.06 131 SER A O 1
ATOM 1038 N N . ILE A 1 132 ? 3.495 -1.962 -16.295 1.00 73.50 132 ILE A N 1
ATOM 1039 C CA . ILE A 1 132 ? 4.338 -0.908 -16.867 1.00 73.50 132 ILE A CA 1
ATOM 1040 C C . ILE A 1 132 ? 5.372 -0.540 -15.809 1.00 73.50 132 ILE A C 1
ATOM 1042 O O . ILE A 1 132 ? 5.020 -0.002 -14.756 1.00 73.50 132 ILE A O 1
ATOM 1046 N N . ASP A 1 133 ? 6.635 -0.820 -16.110 1.00 72.38 133 ASP A N 1
ATOM 1047 C CA . ASP A 1 133 ? 7.763 -0.579 -15.219 1.00 72.38 133 ASP A CA 1
ATOM 1048 C C . ASP A 1 133 ? 8.598 0.561 -15.825 1.00 72.38 133 ASP A C 1
ATOM 1050 O O . ASP A 1 133 ? 9.194 0.398 -16.889 1.00 72.38 133 ASP A O 1
ATOM 1054 N N . GLN A 1 134 ? 8.611 1.732 -15.181 1.00 73.44 134 GLN A N 1
ATOM 1055 C CA . GLN A 1 134 ? 9.466 2.861 -15.563 1.00 73.44 134 GLN A CA 1
ATOM 1056 C C . GLN A 1 134 ? 10.625 2.990 -14.571 1.00 73.44 134 GLN A C 1
ATOM 1058 O O . GLN A 1 134 ? 10.422 3.329 -13.398 1.00 73.44 134 GLN A O 1
ATOM 1063 N N . CYS A 1 135 ? 11.835 2.714 -15.061 1.00 67.44 135 CYS A N 1
ATOM 1064 C CA . CYS A 1 135 ? 13.079 2.974 -14.346 1.00 67.44 135 CYS A CA 1
ATOM 1065 C C . CYS A 1 135 ? 13.490 4.440 -14.538 1.00 67.44 135 CYS A C 1
ATOM 1067 O O . CYS A 1 135 ? 13.435 4.946 -15.656 1.00 67.44 135 CYS A O 1
ATOM 1069 N N . MET A 1 136 ? 13.856 5.125 -13.453 1.00 64.00 136 MET A N 1
ATOM 1070 C CA . MET A 1 136 ? 14.486 6.450 -13.516 1.00 64.00 136 MET A CA 1
ATOM 1071 C C . MET A 1 136 ? 16.007 6.249 -13.530 1.00 64.00 136 MET A C 1
ATOM 1073 O O . MET A 1 136 ? 16.524 5.692 -12.558 1.00 64.00 136 MET A O 1
ATOM 1077 N N . ASP A 1 137 ? 16.665 6.648 -14.624 1.00 54.81 137 ASP A N 1
ATOM 1078 C CA . ASP A 1 137 ? 18.132 6.645 -14.788 1.00 54.81 137 ASP A CA 1
ATOM 1079 C C . ASP A 1 137 ? 18.813 7.775 -13.994 1.00 54.81 137 ASP A C 1
ATOM 1081 O O . ASP A 1 137 ? 18.218 8.877 -13.890 1.00 54.81 137 ASP A O 1
#

Foldseek 3Di:
DPQEEEEEAECEEQEEEEDEHQEYEYEYENYENYEYEYDHQEYEYEYYCYENYEYEYAYQEYEYEYEQYEQYEYEYEYQEYEYEYENYEQYEYEYEYQEYEYEYENYENYEEEYEYQYYDYYYDDYDDYDYDYHHDD

Organism: Dreissena polymorpha (NCBI:txid45954)

Nearest PDB structures (foldseek):
  2bx6-assembly1_A  TM=7.735E-01  e=4.298E-03  Homo sapiens
  3bh7-assembly1_B  TM=7.696E-01  e=9.823E-03  Homo sapiens
  1k4z-assembly1_A  TM=7.113E-01  e=3.077E-01  Saccharomyces cerevisiae
  6fm2-assembly1_B-2  TM=7.105E-01  e=3.531E-01  Mus musculus
  1k8f-assembly2_D  TM=4.624E-01  e=5.890E-02  Homo sapiens

Sequence (137 aa):
MDLHGNHQSRACQGLVLQFISVRTNHQTRACQGLVLQLISVRTNHQTRACQGLVLQLINVRTNHQTRACHGLVLQLISVRTNHQTRECQGLVLQLISVKTNHQTRACHGLVLQWISVWTNHQTRVSRLGTSIDQCMD

Mean predicted aligned error: 5.25 Å

Radius of gyration: 14.19 Å; Cα contacts (8 Å, |Δi|>4): 424; chains: 1; bounding box: 37×30×39 Å

Secondary structure (DSSP, 8-state):
---EEEEEEES-BS-EEEEEEEEEEEEEES-EEEEEEEEEEEEEEEEES-EEEEEEEEEEEEEEEEEEEEEEEEEEEEEEEEEEEEEEEEEEEEEEEEEEEEEEESBEEEEEEEEEEEEEEEES-BSSEEEEEEE--

Solvent-accessible surface area (backbone atoms only — not comparable to full-atom values): 6381 Å² total; per-residue (Å²): 131,85,48,66,46,80,48,76,48,66,70,41,68,69,43,76,50,77,47,79,39,49,29,37,40,40,38,39,34,48,29,35,43,35,39,40,38,42,41,22,48,32,37,41,40,40,41,33,50,30,34,43,37,40,40,40,39,44,27,48,31,38,41,40,38,40,34,50,30,36,44,34,40,37,40,40,40,25,51,32,38,38,40,39,41,33,47,31,36,41,37,39,38,42,38,39,24,50,33,38,41,39,39,39,34,57,31,35,50,36,41,39,38,40,41,24,62,38,78,47,78,48,75,80,40,70,82,47,69,51,76,48,81,43,71,62,131